Protein AF-A0A955XLC3-F1 (afdb_monomer_lite)

Radius of gyration: 15.6 Å; chains: 1; bounding box: 37×33×42 Å

Secondary structure (DSSP, 8-state):
-PPPPP-PEEEE-SS-EEEEEEETTEEEEEETT-TTS-SEEE-TT-GGG---HHHHHHHHHGGGSSS--EEEEE--TTSHHHHHHHHH-TTSEEEEEES-HHHHHHHHHHH----SSSEEEEES-HHHHGGG----EEEEEE----SSSS-HHHHSHHHHHHHHHTEEEEEEEEE----

pLDDT: mean 89.39, std 12.5, range [27.47, 98.62]

Foldseek 3Di:
DPDDFDFFDWDDWPAFTWGWGADPAAIFIDTPLQVVDTLAGHHLVCLLVGPDVVLVVLVVVCVLFDLWAEEEEEAQRLNSNVVNCCVVRVRHAYEYEHQIVRRVVNSVPGNVDDDDPRYHYHHHHLLVVLLVDPAAGLEYEADAADSPGHDPSCPDPVNVVSNVVRYDVSGDYHYDHDD

Structure (mmCIF, N/CA/C/O backbone):
data_AF-A0A955XLC3-F1
#
_entry.id   AF-A0A955XLC3-F1
#
loop_
_atom_site.group_PDB
_atom_site.id
_atom_site.type_symbol
_atom_site.label_atom_id
_atom_site.label_alt_id
_atom_site.label_comp_id
_atom_site.label_asym_id
_atom_site.label_entity_id
_atom_site.label_seq_id
_atom_site.pdbx_PDB_ins_code
_atom_site.Cartn_x
_atom_site.Cartn_y
_atom_site.Cartn_z
_atom_site.occupancy
_atom_site.B_iso_or_equiv
_atom_site.auth_seq_id
_atom_site.auth_comp_id
_atom_site.auth_asym_id
_atom_site.auth_atom_id
_atom_site.pdbx_PDB_model_num
ATOM 1 N N . MET A 1 1 ? 18.358 -21.701 -16.500 1.00 27.47 1 MET A N 1
ATOM 2 C CA . MET A 1 1 ? 18.795 -20.368 -16.973 1.00 27.47 1 MET A CA 1
ATOM 3 C C . MET A 1 1 ? 17.665 -19.397 -16.694 1.00 27.47 1 MET A C 1
ATOM 5 O O . MET A 1 1 ? 16.552 -19.734 -17.086 1.00 27.47 1 MET A O 1
ATOM 9 N N . PRO A 1 2 ? 17.887 -18.264 -16.008 1.00 30.58 2 PRO A N 1
ATOM 10 C CA . PRO A 1 2 ? 16.822 -17.286 -15.844 1.00 30.58 2 PRO A CA 1
ATOM 11 C C . PRO A 1 2 ? 16.462 -16.756 -17.235 1.00 30.58 2 PRO A C 1
ATOM 13 O O . PRO A 1 2 ? 17.347 -16.445 -18.036 1.00 30.58 2 PRO A O 1
ATOM 16 N N . ALA A 1 3 ? 15.172 -16.783 -17.563 1.00 34.00 3 ALA A N 1
ATOM 17 C CA . ALA A 1 3 ? 14.673 -16.367 -18.864 1.00 34.00 3 ALA A CA 1
ATOM 18 C C . ALA A 1 3 ? 15.135 -14.931 -19.144 1.00 34.00 3 ALA A C 1
ATOM 20 O O . ALA A 1 3 ? 14.885 -14.027 -18.351 1.00 34.00 3 ALA A O 1
ATOM 21 N N . ARG A 1 4 ? 15.851 -14.732 -20.256 1.00 37.47 4 ARG A N 1
ATOM 22 C CA . ARG A 1 4 ? 16.277 -13.401 -20.697 1.00 37.47 4 ARG A CA 1
ATOM 23 C C . ARG A 1 4 ? 15.036 -12.530 -20.901 1.00 37.47 4 ARG A C 1
ATOM 25 O O . ARG A 1 4 ? 14.163 -12.891 -21.689 1.00 37.47 4 ARG A O 1
ATOM 32 N N . PHE A 1 5 ? 14.983 -11.403 -20.197 1.00 44.75 5 PHE A N 1
ATOM 33 C CA . PHE A 1 5 ? 13.945 -10.387 -20.335 1.00 44.75 5 PHE A CA 1
ATOM 34 C C . PHE A 1 5 ? 13.845 -9.930 -21.799 1.00 44.75 5 PHE A C 1
ATOM 36 O O . PHE A 1 5 ? 14.846 -9.541 -22.405 1.00 44.75 5 PHE A O 1
ATOM 43 N N . ARG A 1 6 ? 12.644 -9.969 -22.389 1.00 45.84 6 ARG A N 1
ATOM 44 C CA . ARG A 1 6 ? 12.355 -9.135 -23.566 1.00 45.84 6 ARG A CA 1
ATOM 45 C C . ARG A 1 6 ? 12.323 -7.691 -23.067 1.00 45.84 6 ARG A C 1
ATOM 47 O O . ARG A 1 6 ? 11.701 -7.463 -22.036 1.00 45.84 6 ARG A O 1
ATOM 54 N N . GLN A 1 7 ? 13.019 -6.768 -23.742 1.00 51.44 7 GLN A N 1
ATOM 55 C CA . GLN A 1 7 ? 13.106 -5.351 -23.351 1.00 51.44 7 GLN A CA 1
ATOM 56 C C . GLN A 1 7 ? 11.727 -4.821 -22.930 1.00 51.44 7 GLN A C 1
ATOM 58 O O . GLN A 1 7 ? 10.829 -4.699 -23.762 1.00 51.44 7 GLN A O 1
ATOM 63 N N . GLY A 1 8 ? 11.563 -4.593 -21.627 1.00 61.62 8 GLY A N 1
ATOM 64 C CA . GLY A 1 8 ? 10.347 -4.054 -21.034 1.00 61.62 8 GLY A CA 1
ATOM 65 C C . GLY A 1 8 ? 10.243 -2.542 -21.221 1.00 61.62 8 GLY A C 1
ATOM 66 O O . GLY A 1 8 ? 11.233 -1.882 -21.544 1.00 61.62 8 GLY A O 1
ATOM 67 N N . HIS A 1 9 ? 9.052 -1.979 -21.006 1.00 80.81 9 HIS A N 1
ATOM 68 C CA . HIS A 1 9 ? 8.872 -0.526 -20.983 1.00 80.81 9 HIS A CA 1
ATOM 69 C C . HIS A 1 9 ? 9.594 0.042 -19.755 1.00 80.81 9 HIS A C 1
ATOM 71 O O . HIS A 1 9 ? 9.269 -0.330 -18.627 1.00 80.81 9 HIS A O 1
ATOM 77 N N . ARG A 1 10 ? 10.570 0.932 -19.966 1.00 88.62 10 ARG A N 1
ATOM 78 C CA . ARG A 1 10 ? 11.343 1.582 -18.896 1.00 88.62 10 ARG A CA 1
ATOM 79 C C . ARG A 1 10 ? 10.754 2.955 -18.581 1.00 88.62 10 ARG A C 1
ATOM 81 O O . ARG A 1 10 ? 10.552 3.749 -19.496 1.00 88.62 10 ARG A O 1
ATOM 88 N N . VAL A 1 11 ? 10.509 3.247 -17.308 1.00 87.88 11 VAL A N 1
ATOM 89 C CA . VAL A 1 11 ? 9.989 4.539 -16.827 1.00 87.88 11 VAL A CA 1
ATOM 90 C C . VAL A 1 11 ? 10.934 5.081 -15.762 1.00 87.88 11 VAL A C 1
ATOM 92 O O . VAL A 1 11 ? 11.278 4.366 -14.828 1.00 87.88 11 VAL A O 1
ATOM 95 N N . ASN A 1 12 ? 11.380 6.331 -15.899 1.00 89.12 12 ASN A N 1
ATOM 96 C CA . ASN A 1 12 ? 12.188 6.981 -14.864 1.00 89.12 12 ASN A CA 1
ATOM 97 C C . ASN A 1 12 ? 11.250 7.716 -13.899 1.00 89.12 12 ASN A C 1
ATOM 99 O O . ASN A 1 12 ? 10.627 8.704 -14.289 1.00 89.12 12 ASN A O 1
ATOM 103 N N . GLY A 1 13 ? 11.148 7.220 -12.672 1.00 87.25 13 GLY A N 1
ATOM 104 C CA . GLY A 1 13 ? 10.495 7.892 -11.558 1.00 87.25 13 GLY A CA 1
ATOM 105 C C . GLY A 1 13 ? 11.426 8.846 -10.822 1.00 87.25 13 GLY A C 1
ATOM 106 O O . GLY A 1 13 ? 12.586 9.044 -11.194 1.00 87.25 13 GLY A O 1
ATOM 107 N N . GLN A 1 14 ? 10.895 9.467 -9.773 1.00 87.69 14 GLN A N 1
ATOM 108 C CA . GLN A 1 14 ? 11.666 10.386 -8.931 1.00 87.69 14 GLN A CA 1
ATOM 109 C C . GLN A 1 14 ? 12.604 9.642 -7.976 1.00 87.69 14 GLN A C 1
ATOM 111 O O . GLN A 1 14 ? 13.632 10.182 -7.567 1.00 87.69 14 GLN A O 1
ATOM 116 N N . ARG A 1 15 ? 12.233 8.414 -7.605 1.00 85.19 15 ARG A N 1
ATOM 117 C CA . ARG A 1 15 ? 12.965 7.535 -6.691 1.00 85.19 15 ARG A CA 1
ATOM 118 C C . ARG A 1 15 ? 13.450 6.287 -7.407 1.00 85.19 15 ARG A C 1
ATOM 120 O O . ARG A 1 15 ? 14.580 5.862 -7.183 1.00 85.19 15 ARG A O 1
ATOM 127 N N . TRP A 1 16 ? 12.613 5.729 -8.277 1.00 86.56 16 TRP A N 1
ATOM 128 C CA . TRP A 1 16 ? 12.846 4.427 -8.886 1.00 86.56 16 TRP A CA 1
ATOM 129 C C . TRP A 1 16 ? 12.970 4.523 -10.396 1.00 86.56 16 TRP A C 1
ATOM 131 O O . TRP A 1 16 ? 12.295 5.313 -11.050 1.00 86.56 16 TRP A O 1
ATOM 141 N N . VAL A 1 17 ? 13.775 3.642 -10.977 1.00 90.31 17 VAL A N 1
ATOM 142 C CA . VAL A 1 17 ? 13.655 3.337 -12.400 1.00 90.31 17 VAL A CA 1
ATOM 143 C C . VAL A 1 17 ? 12.851 2.054 -12.529 1.00 90.31 17 VAL A C 1
ATOM 145 O O . VAL A 1 17 ? 13.235 1.013 -12.009 1.00 90.31 17 VAL A O 1
ATOM 148 N N . LEU A 1 18 ? 11.716 2.137 -13.207 1.00 91.12 18 LEU A N 1
ATOM 149 C CA . LEU A 1 18 ? 10.731 1.072 -13.308 1.00 91.12 18 LEU A CA 1
ATOM 150 C C . LEU A 1 18 ? 10.878 0.347 -14.641 1.00 91.12 18 LEU A C 1
ATOM 152 O O . LEU A 1 18 ? 11.105 0.972 -15.679 1.00 91.12 18 LEU A O 1
ATOM 156 N N . GLN A 1 19 ? 10.686 -0.966 -14.626 1.00 91.75 19 GLN A N 1
ATOM 157 C CA . GLN A 1 19 ? 10.620 -1.797 -15.819 1.00 91.75 19 GLN A CA 1
ATOM 158 C C . GLN A 1 19 ? 9.348 -2.644 -15.791 1.00 91.75 19 GLN A C 1
ATOM 160 O O . GLN A 1 19 ? 9.089 -3.372 -14.832 1.00 91.75 19 GLN A O 1
ATOM 165 N N . VAL A 1 20 ? 8.570 -2.567 -16.870 1.00 91.31 20 VAL A N 1
ATOM 166 C CA . VAL A 1 20 ? 7.381 -3.400 -17.088 1.00 91.31 20 VAL A CA 1
ATOM 167 C C . VAL A 1 20 ? 7.718 -4.498 -18.082 1.00 91.31 20 VAL A C 1
ATOM 169 O O . VAL A 1 20 ? 8.043 -4.212 -19.235 1.00 91.31 20 VAL A O 1
ATOM 172 N N . ALA A 1 21 ? 7.616 -5.754 -17.657 1.00 90.12 21 ALA A N 1
ATOM 173 C CA . ALA A 1 21 ? 7.914 -6.921 -18.482 1.00 90.12 21 ALA A CA 1
ATOM 174 C C . ALA A 1 21 ? 6.693 -7.837 -18.635 1.00 90.12 21 ALA A C 1
ATOM 176 O O . ALA A 1 21 ? 5.886 -7.972 -17.721 1.00 90.12 21 ALA A O 1
ATOM 177 N N . GLU A 1 22 ? 6.587 -8.514 -19.775 1.00 89.56 22 GLU A N 1
ATOM 178 C CA . GLU A 1 22 ? 5.583 -9.562 -19.995 1.00 89.56 22 GLU A CA 1
ATOM 179 C C . GLU A 1 22 ? 6.115 -10.921 -19.518 1.00 89.56 22 GLU A C 1
ATOM 181 O O . GLU A 1 22 ? 7.261 -11.287 -19.809 1.00 89.56 22 GLU A O 1
ATOM 186 N N . ARG A 1 23 ? 5.276 -11.690 -18.822 1.00 84.56 23 ARG A N 1
ATOM 187 C CA . ARG A 1 23 ? 5.529 -13.072 -18.391 1.00 84.56 23 ARG A CA 1
ATOM 188 C C . ARG A 1 23 ? 4.326 -13.965 -18.735 1.00 84.56 23 ARG A C 1
ATOM 190 O O . ARG A 1 23 ? 3.235 -13.444 -18.961 1.00 84.56 23 ARG A O 1
ATOM 197 N N . PRO A 1 24 ? 4.485 -15.301 -18.782 1.00 85.50 24 PRO A N 1
ATOM 198 C CA . PRO A 1 24 ? 3.361 -16.213 -19.016 1.00 85.50 24 PRO A CA 1
ATOM 199 C C . PRO A 1 24 ? 2.193 -16.029 -18.036 1.00 85.50 24 PRO A C 1
ATOM 201 O O . PRO A 1 24 ? 1.045 -16.248 -18.407 1.00 85.50 24 PRO A O 1
ATOM 204 N N . GLU A 1 25 ? 2.485 -15.622 -16.800 1.00 84.12 25 GLU A N 1
ATOM 205 C CA . GLU A 1 25 ? 1.514 -15.425 -15.721 1.00 84.12 25 GLU A CA 1
ATOM 206 C C . GLU A 1 25 ? 0.873 -14.025 -15.715 1.00 84.12 25 GLU A C 1
ATOM 208 O O . GLU A 1 25 ? -0.034 -13.778 -14.923 1.00 84.12 25 GLU A O 1
ATOM 213 N N . GLY A 1 26 ? 1.348 -13.101 -16.556 1.00 89.19 26 GLY A N 1
ATOM 214 C CA . GLY A 1 26 ? 0.878 -11.717 -16.613 1.00 89.19 26 GLY A CA 1
ATOM 215 C C . GLY A 1 26 ? 2.016 -10.705 -16.736 1.00 89.19 26 GLY A C 1
ATOM 216 O O . GLY A 1 26 ? 3.144 -11.034 -17.106 1.00 89.19 26 GLY A O 1
ATOM 217 N N . LYS A 1 27 ? 1.730 -9.447 -16.404 1.00 90.94 27 LYS A N 1
ATOM 218 C CA . LYS A 1 27 ? 2.722 -8.367 -16.427 1.00 90.94 27 LYS A CA 1
ATOM 219 C C . LYS A 1 27 ? 3.475 -8.322 -15.106 1.00 90.94 27 LYS A C 1
ATOM 221 O O . LYS A 1 27 ? 2.866 -8.461 -14.048 1.00 90.94 27 LYS A O 1
ATOM 226 N N . ALA A 1 28 ? 4.778 -8.073 -15.169 1.00 91.81 28 ALA A N 1
ATOM 227 C CA . ALA A 1 28 ? 5.666 -7.916 -14.025 1.00 91.81 28 ALA A CA 1
ATOM 228 C C . ALA A 1 28 ? 6.178 -6.476 -13.911 1.00 91.81 28 ALA A C 1
ATOM 230 O O . ALA A 1 28 ? 6.611 -5.904 -14.914 1.00 91.81 28 ALA A O 1
ATOM 231 N N . LEU A 1 29 ? 6.190 -5.933 -12.695 1.00 91.56 29 LEU A N 1
ATOM 232 C CA . LEU A 1 29 ? 6.895 -4.703 -12.339 1.00 91.56 29 LEU A CA 1
ATOM 233 C C . LEU A 1 29 ? 8.214 -5.049 -11.651 1.00 91.56 29 LEU A C 1
ATOM 235 O O . LEU A 1 29 ? 8.263 -5.910 -10.771 1.00 91.56 29 LEU A O 1
ATOM 239 N N . ILE A 1 30 ? 9.282 -4.374 -12.057 1.00 90.25 30 ILE A N 1
ATOM 240 C CA . ILE A 1 30 ? 10.629 -4.538 -11.510 1.00 90.25 30 ILE A CA 1
ATOM 241 C C . ILE A 1 30 ? 11.214 -3.145 -11.300 1.00 90.25 30 ILE A C 1
ATOM 243 O O . ILE A 1 30 ? 11.042 -2.278 -12.159 1.00 90.25 30 ILE A O 1
ATOM 247 N N . PHE A 1 31 ? 11.900 -2.927 -10.179 1.00 89.06 31 PHE A N 1
ATOM 248 C CA . PHE A 1 31 ? 12.689 -1.712 -9.974 1.00 89.06 31 PHE A CA 1
ATOM 249 C C . PHE A 1 31 ? 14.141 -2.024 -10.357 1.00 89.06 31 PHE A C 1
ATOM 251 O O . PHE A 1 31 ? 14.677 -3.059 -9.959 1.00 89.06 31 PHE A O 1
ATOM 258 N N . GLU A 1 32 ? 14.766 -1.177 -11.171 1.00 85.38 32 GLU A N 1
ATOM 259 C CA . GLU A 1 32 ? 16.153 -1.348 -11.627 1.00 85.38 32 GLU A CA 1
ATOM 260 C C . GLU A 1 32 ? 17.098 -1.437 -10.419 1.00 85.38 32 GLU A C 1
ATOM 262 O O . GLU A 1 32 ? 16.995 -0.638 -9.489 1.00 85.38 32 GLU A O 1
ATOM 267 N N . GLY A 1 33 ? 17.989 -2.430 -10.416 1.00 79.56 33 GLY A N 1
ATOM 268 C CA . GLY A 1 33 ? 18.832 -2.781 -9.268 1.00 79.56 33 GLY A CA 1
ATOM 269 C C . GLY A 1 33 ? 18.212 -3.801 -8.306 1.00 79.56 33 GLY A C 1
ATOM 270 O O . GLY A 1 33 ? 18.911 -4.301 -7.430 1.00 79.56 33 GLY A O 1
ATOM 271 N N . THR A 1 34 ? 16.934 -4.156 -8.484 1.00 78.50 34 THR A N 1
ATOM 272 C CA . THR A 1 34 ? 16.226 -5.178 -7.690 1.00 78.50 34 THR A CA 1
ATOM 273 C C . THR A 1 34 ? 15.760 -6.353 -8.547 1.00 78.50 34 THR A C 1
ATOM 275 O O . THR A 1 34 ? 14.743 -6.964 -8.262 1.00 78.50 34 THR A O 1
ATOM 278 N N . GLU A 1 35 ? 16.466 -6.715 -9.620 1.00 74.12 35 GLU A N 1
ATOM 279 C CA . GLU A 1 35 ? 15.978 -7.676 -10.627 1.00 74.12 35 GLU A CA 1
ATOM 280 C C . GLU A 1 35 ? 15.680 -9.083 -10.074 1.00 74.12 35 GLU A C 1
ATOM 282 O O . GLU A 1 35 ? 14.965 -9.865 -10.710 1.00 74.12 35 GLU A O 1
ATOM 287 N N . ALA A 1 36 ? 16.216 -9.414 -8.895 1.00 70.38 36 ALA A N 1
ATOM 288 C CA . ALA A 1 36 ? 15.883 -10.628 -8.152 1.00 70.38 36 ALA A CA 1
ATOM 289 C C . ALA A 1 36 ? 14.477 -10.590 -7.514 1.00 70.38 36 ALA A C 1
ATOM 291 O O . ALA A 1 36 ? 13.910 -11.644 -7.225 1.00 70.38 36 ALA A O 1
ATOM 292 N N . LEU A 1 37 ? 13.911 -9.399 -7.322 1.00 73.75 37 LEU A N 1
ATOM 293 C CA . LEU A 1 37 ? 12.623 -9.128 -6.697 1.00 73.75 37 LEU A CA 1
ATOM 294 C C . LEU A 1 37 ? 11.623 -8.636 -7.751 1.00 73.75 37 LEU A C 1
ATOM 296 O O . LEU A 1 37 ? 11.828 -7.648 -8.455 1.00 73.75 37 LEU A O 1
ATOM 300 N N . VAL A 1 38 ? 10.497 -9.337 -7.863 1.00 81.44 38 VAL A N 1
ATOM 301 C CA . VAL A 1 38 ? 9.371 -8.880 -8.681 1.00 81.44 38 VAL A CA 1
ATOM 302 C C . VAL A 1 38 ? 8.445 -8.071 -7.778 1.00 81.44 38 VAL A C 1
ATOM 304 O O . VAL A 1 38 ? 7.760 -8.647 -6.939 1.00 81.44 38 VAL A O 1
ATOM 307 N N . GLN A 1 39 ? 8.398 -6.753 -7.990 1.00 80.94 39 GLN A N 1
ATOM 308 C CA . GLN A 1 39 ? 7.626 -5.769 -7.204 1.00 80.94 39 GLN A CA 1
ATOM 309 C C . GLN A 1 39 ? 6.110 -5.813 -7.495 1.00 80.94 39 GLN A C 1
ATOM 311 O O . GLN A 1 39 ? 5.318 -4.980 -7.056 1.00 80.94 39 GLN A O 1
ATOM 316 N N . GLY A 1 40 ? 5.698 -6.783 -8.306 1.00 84.88 40 GLY A N 1
ATOM 317 C CA . GLY A 1 40 ? 4.317 -7.089 -8.621 1.00 84.88 40 GLY A CA 1
ATOM 318 C C . GLY A 1 40 ? 4.237 -7.945 -9.874 1.00 84.88 40 GLY A C 1
ATOM 319 O O . GLY A 1 40 ? 4.963 -7.724 -10.840 1.00 84.88 40 GLY A O 1
ATOM 320 N N . LEU A 1 41 ? 3.364 -8.945 -9.857 1.00 88.25 41 LEU A N 1
ATOM 321 C CA . LEU A 1 41 ? 3.053 -9.781 -11.009 1.00 88.25 41 LEU A CA 1
ATOM 322 C C . LEU A 1 41 ? 1.555 -10.031 -10.987 1.00 88.25 41 LEU A C 1
ATOM 324 O O . LEU A 1 41 ? 1.032 -10.473 -9.967 1.00 88.25 41 LEU A O 1
ATOM 328 N N . ILE A 1 42 ? 0.871 -9.706 -12.077 1.00 90.81 42 ILE A N 1
ATOM 329 C CA . ILE A 1 42 ? -0.585 -9.812 -12.160 1.00 90.81 42 ILE A CA 1
ATOM 330 C C . ILE A 1 42 ? -1.022 -9.915 -13.623 1.00 90.81 42 ILE A C 1
ATOM 332 O O . ILE A 1 42 ? -0.455 -9.264 -14.503 1.00 90.81 42 ILE A O 1
ATOM 336 N N . ASP A 1 43 ? -2.063 -10.702 -13.876 1.00 89.69 43 ASP A N 1
ATOM 337 C CA . ASP A 1 43 ? -2.913 -10.523 -15.049 1.00 89.69 43 ASP A CA 1
ATOM 338 C C . ASP A 1 43 ? -3.960 -9.438 -14.719 1.00 89.69 43 ASP A C 1
ATOM 340 O O . ASP A 1 43 ? -4.832 -9.667 -13.870 1.00 89.69 43 ASP A O 1
ATOM 344 N N . PRO A 1 44 ? -3.919 -8.250 -15.353 1.00 85.38 44 PRO A N 1
ATOM 345 C CA . PRO A 1 44 ? -4.868 -7.173 -15.069 1.00 85.38 44 PRO A CA 1
ATOM 346 C C . PRO A 1 44 ? -6.338 -7.555 -15.307 1.00 85.38 44 PRO A C 1
ATOM 348 O O . PRO A 1 44 ? -7.230 -6.912 -14.748 1.00 85.38 44 PRO A O 1
ATOM 351 N N . ALA A 1 45 ? -6.622 -8.596 -16.091 1.00 87.62 45 ALA A N 1
ATOM 352 C CA . ALA A 1 45 ? -7.978 -9.108 -16.272 1.00 87.62 45 ALA A CA 1
ATOM 353 C C . ALA A 1 45 ? -8.428 -10.035 -15.127 1.00 87.62 45 ALA A C 1
ATOM 355 O O . ALA A 1 45 ? -9.623 -10.277 -14.966 1.00 87.62 45 ALA A O 1
ATOM 356 N N . ARG A 1 46 ? -7.491 -10.557 -14.327 1.00 87.12 46 ARG A N 1
ATOM 357 C CA . ARG A 1 46 ? -7.731 -11.597 -13.318 1.00 87.12 46 ARG A CA 1
ATOM 358 C C . ARG A 1 46 ? -7.036 -11.257 -11.989 1.00 87.12 46 ARG A C 1
ATOM 360 O O . ARG A 1 46 ? -6.109 -11.954 -11.581 1.00 87.12 46 ARG A O 1
ATOM 367 N N . PRO A 1 47 ? -7.473 -10.199 -11.273 1.00 83.69 47 PRO A N 1
ATOM 368 C CA . PRO A 1 47 ? -6.805 -9.748 -10.048 1.00 83.69 47 PRO A CA 1
ATOM 369 C C . PRO A 1 47 ? -6.718 -10.816 -8.957 1.00 83.69 47 PRO A C 1
ATOM 371 O O . PRO A 1 47 ? -5.720 -10.877 -8.249 1.00 83.69 47 PRO A O 1
ATOM 374 N N . LEU A 1 48 ? -7.731 -11.678 -8.843 1.00 85.50 48 LEU A N 1
ATOM 375 C CA . LEU A 1 48 ? -7.777 -12.731 -7.825 1.00 85.50 48 LEU A CA 1
ATOM 376 C C . LEU A 1 48 ? -6.812 -13.896 -8.100 1.00 85.50 48 LEU A C 1
ATOM 378 O O . LEU A 1 48 ? -6.531 -14.676 -7.195 1.00 85.50 48 LEU A O 1
ATOM 382 N N . ASP A 1 49 ? -6.243 -13.983 -9.305 1.00 86.06 49 ASP A N 1
ATOM 383 C CA . ASP A 1 49 ? -5.240 -14.991 -9.657 1.00 86.06 49 ASP A CA 1
ATOM 384 C C . ASP A 1 49 ? -3.805 -14.529 -9.341 1.00 86.06 49 ASP A C 1
ATOM 386 O O . ASP A 1 49 ? -2.846 -15.093 -9.866 1.00 86.06 49 ASP A O 1
ATOM 390 N N . ALA A 1 50 ? -3.642 -13.535 -8.454 1.00 82.44 50 ALA A N 1
ATOM 391 C CA . ALA A 1 50 ? -2.363 -12.941 -8.058 1.00 82.44 50 ALA A CA 1
ATOM 392 C C . ALA A 1 50 ? -1.288 -14.017 -7.778 1.00 82.44 50 ALA A C 1
ATOM 394 O O . ALA A 1 50 ? -1.413 -14.755 -6.803 1.00 82.44 50 ALA A O 1
ATOM 395 N N . PRO A 1 51 ? -0.249 -14.175 -8.613 1.00 79.88 51 PRO A N 1
ATOM 396 C CA . PRO A 1 51 ? 0.692 -15.296 -8.522 1.00 79.88 51 PRO A CA 1
ATOM 397 C C . PRO A 1 51 ? 1.678 -15.214 -7.351 1.00 79.88 51 PRO A C 1
ATOM 399 O O . PRO A 1 51 ? 2.231 -16.240 -6.956 1.00 79.88 51 PRO A O 1
ATOM 402 N N . LEU A 1 52 ? 1.906 -14.029 -6.776 1.00 81.62 52 LEU A N 1
ATOM 403 C CA . LEU A 1 52 ? 2.826 -13.870 -5.647 1.00 81.62 52 LEU A CA 1
ATOM 404 C C . LEU A 1 52 ? 2.156 -14.332 -4.344 1.00 81.62 52 LEU A C 1
ATOM 406 O O . LEU A 1 52 ? 1.148 -13.774 -3.912 1.00 81.62 52 LEU A O 1
ATOM 410 N N . GLY A 1 53 ? 2.724 -15.362 -3.709 1.00 83.62 53 GLY A N 1
ATOM 411 C CA . GLY A 1 53 ? 2.128 -16.019 -2.539 1.00 83.62 53 GLY A CA 1
ATOM 412 C C . GLY A 1 53 ? 1.957 -15.108 -1.320 1.00 83.62 53 GLY A C 1
ATOM 413 O O . GLY A 1 53 ? 0.944 -15.214 -0.633 1.00 83.62 53 GLY A O 1
ATOM 414 N N . TYR A 1 54 ? 2.891 -14.179 -1.085 1.00 85.56 54 TYR A N 1
ATOM 415 C CA . TYR A 1 54 ? 2.801 -13.248 0.047 1.00 85.56 54 TYR A CA 1
ATOM 416 C C . TYR A 1 54 ? 1.576 -12.327 -0.063 1.00 85.56 54 TYR A C 1
ATOM 418 O O . TYR A 1 54 ? 0.910 -12.085 0.935 1.00 85.56 54 TYR A O 1
ATOM 426 N N . LEU A 1 55 ? 1.203 -11.903 -1.278 1.00 88.06 55 LEU A N 1
ATOM 427 C CA . LEU A 1 55 ? 0.005 -11.090 -1.511 1.00 88.06 55 LEU A CA 1
ATOM 428 C C . LEU A 1 55 ? -1.277 -11.855 -1.184 1.00 88.06 55 LEU A C 1
ATOM 430 O O . LEU A 1 55 ? -2.222 -11.279 -0.650 1.00 88.06 55 LEU A O 1
ATOM 434 N N . ARG A 1 56 ? -1.307 -13.165 -1.461 1.00 87.94 56 ARG A N 1
ATOM 435 C CA . ARG A 1 56 ? -2.425 -14.031 -1.057 1.00 87.94 56 ARG A CA 1
ATOM 436 C C . ARG A 1 56 ? -2.484 -14.189 0.458 1.00 87.94 56 ARG A C 1
ATOM 438 O O . ARG A 1 56 ? -3.574 -14.170 1.014 1.00 87.94 56 ARG A O 1
ATOM 445 N N . ALA A 1 57 ? -1.333 -14.332 1.115 1.00 90.62 57 ALA A N 1
ATOM 446 C CA . ALA A 1 57 ? -1.257 -14.398 2.572 1.00 90.62 57 ALA A CA 1
ATOM 447 C C . ALA A 1 57 ? -1.707 -13.078 3.222 1.00 90.62 57 ALA A C 1
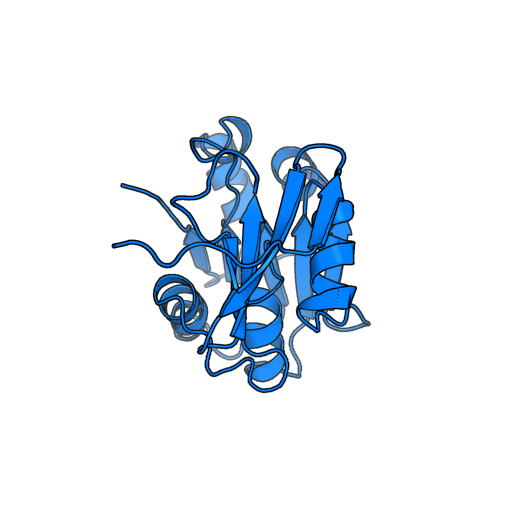ATOM 449 O O . ALA A 1 57 ? -2.504 -13.105 4.156 1.00 90.62 57 ALA A O 1
ATOM 450 N N . ALA A 1 58 ? -1.280 -11.935 2.676 1.00 93.06 58 ALA A N 1
ATOM 451 C CA . ALA A 1 58 ? -1.731 -10.616 3.101 1.00 93.06 58 ALA A CA 1
ATOM 452 C C . ALA A 1 58 ? -3.250 -10.475 2.923 1.00 93.06 58 ALA A C 1
ATOM 454 O O . ALA A 1 58 ? -3.956 -10.178 3.881 1.00 93.06 58 ALA A O 1
ATOM 455 N N . ALA A 1 59 ? -3.787 -10.793 1.742 1.00 92.94 59 ALA A N 1
ATOM 456 C CA . ALA A 1 59 ? -5.230 -10.778 1.523 1.00 92.94 59 ALA A CA 1
ATOM 457 C C . ALA A 1 59 ? -5.974 -11.718 2.490 1.00 92.94 59 ALA A C 1
ATOM 459 O O . ALA A 1 59 ? -7.007 -11.333 3.020 1.00 92.94 59 ALA A O 1
ATOM 460 N N . ALA A 1 60 ? -5.446 -12.907 2.794 1.00 93.44 60 ALA A N 1
ATOM 461 C CA . ALA A 1 60 ? -6.058 -13.831 3.752 1.00 93.44 60 ALA A CA 1
ATOM 462 C C . ALA A 1 60 ? -6.089 -13.289 5.194 1.00 93.44 60 ALA A C 1
ATOM 464 O O . ALA A 1 60 ? -6.986 -13.647 5.955 1.00 93.44 60 ALA A O 1
ATOM 465 N N . ALA A 1 61 ? -5.162 -12.403 5.573 1.00 94.19 61 ALA A N 1
ATOM 466 C CA . ALA A 1 61 ? -5.155 -11.784 6.898 1.00 94.19 61 ALA A CA 1
ATOM 467 C C . ALA A 1 61 ? -6.395 -10.908 7.153 1.00 94.19 61 ALA A C 1
ATOM 469 O O . ALA A 1 61 ? -6.796 -10.740 8.302 1.00 94.19 61 ALA A O 1
ATOM 470 N N . THR A 1 62 ? -7.068 -10.432 6.098 1.00 96.38 62 THR A N 1
ATOM 471 C CA . THR A 1 62 ? -8.356 -9.726 6.227 1.00 96.38 62 THR A CA 1
ATOM 472 C C . THR A 1 62 ? -9.453 -10.588 6.855 1.00 96.38 62 THR A C 1
ATOM 474 O O . THR A 1 62 ? -10.368 -10.046 7.463 1.00 96.38 62 THR A O 1
ATOM 477 N N . CYS A 1 63 ? -9.349 -11.923 6.800 1.00 95.56 63 CYS A N 1
ATOM 478 C CA . CYS A 1 63 ? -10.292 -12.829 7.461 1.00 95.56 63 CYS A CA 1
ATOM 479 C C . CYS A 1 63 ? -10.237 -12.761 8.997 1.00 95.56 63 CYS A C 1
ATOM 481 O O . CYS A 1 63 ? -11.118 -13.316 9.650 1.00 95.56 63 CYS A O 1
ATOM 483 N N . ALA A 1 64 ? -9.222 -12.1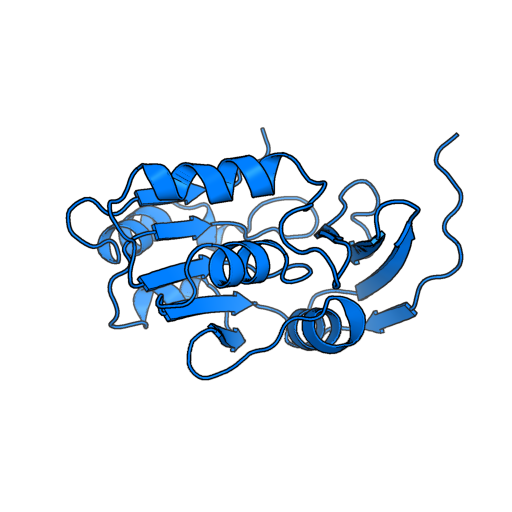12 9.579 1.00 95.88 64 ALA A N 1
ATOM 484 C CA . ALA A 1 64 ? -9.163 -11.852 11.014 1.00 95.88 64 ALA A CA 1
ATOM 485 C C . ALA A 1 64 ? -10.161 -10.771 11.467 1.00 95.88 64 ALA A C 1
ATOM 487 O O . ALA A 1 64 ? -10.443 -10.677 12.660 1.00 95.88 64 ALA A O 1
ATOM 488 N N . VAL A 1 65 ? -10.701 -9.982 10.531 1.00 96.81 65 VAL A N 1
ATOM 489 C CA . VAL A 1 65 ? -11.652 -8.902 10.802 1.00 96.81 65 VAL A CA 1
ATOM 490 C C . VAL A 1 65 ? -12.975 -9.200 10.104 1.00 96.81 65 VAL A C 1
ATOM 492 O O . VAL A 1 65 ? -13.020 -9.519 8.915 1.00 96.81 65 VAL A O 1
ATOM 495 N N . GLU A 1 66 ? -14.079 -9.112 10.841 1.00 93.69 66 GLU A N 1
ATOM 496 C CA . GLU A 1 66 ? -15.409 -9.283 10.263 1.00 93.69 66 GLU A CA 1
ATOM 497 C C . GLU A 1 66 ? -15.769 -8.055 9.418 1.00 93.69 66 GLU A C 1
ATOM 499 O O . GLU A 1 66 ? -15.827 -6.943 9.931 1.00 93.69 66 GLU A O 1
ATOM 504 N N . ALA A 1 67 ? -16.016 -8.268 8.121 1.00 94.12 67 ALA A N 1
ATOM 505 C CA . ALA A 1 67 ? -16.461 -7.239 7.176 1.00 94.12 67 ALA A CA 1
ATOM 506 C C . ALA A 1 67 ? -15.646 -5.919 7.236 1.00 94.12 67 ALA A C 1
ATOM 508 O O . ALA A 1 67 ? -16.229 -4.865 7.502 1.00 94.12 67 ALA A O 1
ATOM 509 N N . PRO A 1 68 ? -14.322 -5.948 6.961 1.00 97.31 68 PRO A N 1
ATOM 510 C CA . PRO A 1 68 ? -13.485 -4.750 7.001 1.00 97.31 68 PRO A CA 1
ATOM 511 C C . PRO A 1 68 ? -14.029 -3.681 6.046 1.00 97.31 68 PRO A C 1
ATOM 513 O O . PRO A 1 68 ? -14.226 -3.927 4.853 1.00 97.31 68 PRO A O 1
ATOM 516 N N . ALA A 1 69 ? -14.285 -2.493 6.586 1.00 97.62 69 ALA A N 1
ATOM 517 C CA . ALA A 1 69 ? -14.917 -1.380 5.895 1.00 97.62 69 ALA A CA 1
ATOM 518 C C . ALA A 1 69 ? -13.903 -0.328 5.441 1.00 97.62 69 ALA A C 1
ATOM 520 O O . ALA A 1 69 ? -14.137 0.320 4.421 1.00 97.62 69 ALA A O 1
ATOM 521 N N . ARG A 1 70 ? -12.779 -0.164 6.153 1.00 98.44 70 ARG A N 1
ATOM 522 C CA . ARG A 1 70 ? -11.675 0.706 5.728 1.00 98.44 70 ARG A CA 1
ATOM 523 C C . ARG A 1 70 ? -10.326 0.012 5.850 1.00 98.44 70 ARG A C 1
ATOM 525 O O . ARG A 1 70 ? -9.965 -0.460 6.923 1.00 98.44 70 ARG A O 1
ATOM 532 N N . MET A 1 71 ? -9.548 0.002 4.773 1.00 98.62 71 MET A N 1
ATOM 533 C CA . MET A 1 71 ? -8.215 -0.605 4.758 1.00 98.62 71 MET A CA 1
ATOM 534 C C . MET A 1 71 ? -7.165 0.349 4.186 1.00 98.62 71 MET A C 1
ATOM 536 O O . MET A 1 71 ? -7.454 1.147 3.292 1.00 98.62 71 MET A O 1
ATOM 540 N N . LEU A 1 72 ? -5.944 0.244 4.702 1.00 98.62 72 LEU A N 1
ATOM 541 C CA . LEU A 1 72 ? -4.786 1.035 4.295 1.00 98.62 72 LEU A CA 1
ATOM 542 C C . LEU A 1 72 ? -3.690 0.117 3.767 1.00 98.62 72 LEU A C 1
ATOM 544 O O . LEU A 1 72 ? -3.350 -0.864 4.416 1.00 98.62 72 LEU A O 1
ATOM 548 N N . VAL A 1 73 ? -3.103 0.458 2.625 1.00 98.38 73 VAL A N 1
ATOM 549 C CA . VAL A 1 73 ? -1.904 -0.176 2.079 1.00 98.38 73 VAL A CA 1
ATOM 550 C C . VAL A 1 73 ? -0.787 0.859 2.012 1.00 98.38 73 VAL A C 1
ATOM 552 O O . VAL A 1 73 ? -0.888 1.853 1.299 1.00 98.38 73 VAL A O 1
ATOM 555 N N . LEU A 1 74 ? 0.278 0.644 2.770 1.00 97.88 74 LEU A N 1
ATOM 556 C CA . LEU A 1 74 ? 1.492 1.446 2.711 1.00 97.88 74 LEU A CA 1
ATOM 557 C C . LEU A 1 74 ? 2.458 0.772 1.738 1.00 97.88 74 LEU A C 1
ATOM 559 O O . LEU A 1 74 ? 2.877 -0.358 1.972 1.00 97.88 74 LEU A O 1
ATOM 563 N N . GLY A 1 75 ? 2.786 1.468 0.651 1.00 95.69 75 GLY A N 1
ATOM 564 C CA . GLY A 1 75 ? 3.369 0.901 -0.563 1.00 95.69 75 GLY A CA 1
ATOM 565 C C . GLY A 1 75 ? 2.298 0.545 -1.602 1.00 95.69 75 GLY A C 1
ATOM 566 O O . GLY A 1 75 ? 1.146 0.266 -1.268 1.00 95.69 75 GLY A O 1
ATOM 567 N N . LEU A 1 76 ? 2.662 0.569 -2.887 1.00 94.94 76 LEU A N 1
ATOM 568 C CA . LEU A 1 76 ? 1.741 0.213 -3.975 1.00 94.94 76 LEU A CA 1
ATOM 569 C C . LEU A 1 76 ? 2.286 -0.870 -4.907 1.00 94.94 76 LEU A C 1
ATOM 571 O O . LEU A 1 76 ? 1.530 -1.757 -5.320 1.00 94.94 76 LEU A O 1
ATOM 575 N N . GLY A 1 77 ? 3.565 -0.784 -5.283 1.00 92.56 77 GLY A N 1
ATOM 576 C CA . GLY A 1 77 ? 4.149 -1.642 -6.316 1.00 92.56 77 GLY A CA 1
ATOM 577 C C . GLY A 1 77 ? 3.306 -1.624 -7.598 1.00 92.56 77 GLY A C 1
ATOM 578 O O . GLY A 1 77 ? 2.869 -0.574 -8.062 1.00 92.56 77 GLY A O 1
ATOM 579 N N . ALA A 1 78 ? 3.008 -2.796 -8.164 1.00 93.50 78 ALA A N 1
ATOM 580 C CA . ALA A 1 78 ? 2.129 -2.888 -9.340 1.00 93.50 78 ALA A CA 1
ATOM 581 C C . ALA A 1 78 ? 0.624 -2.694 -9.034 1.00 93.50 78 ALA A C 1
ATOM 583 O O . ALA A 1 78 ? -0.215 -2.926 -9.903 1.00 93.50 78 ALA A O 1
ATOM 584 N N . GLY A 1 79 ? 0.247 -2.329 -7.805 1.00 94.44 79 GLY A N 1
ATOM 585 C CA . GLY A 1 79 ? -1.150 -2.148 -7.400 1.00 94.44 79 GLY A CA 1
ATOM 586 C C . GLY A 1 79 ? -1.929 -3.454 -7.231 1.00 94.44 79 GLY A C 1
ATOM 587 O O . GLY A 1 79 ? -3.160 -3.447 -7.247 1.00 94.44 79 GLY A O 1
ATOM 588 N N . VAL A 1 80 ? -1.232 -4.585 -7.073 1.00 94.88 80 VAL A N 1
ATOM 589 C CA . VAL A 1 80 ? -1.859 -5.913 -6.998 1.00 94.88 80 VAL A CA 1
ATOM 590 C C . VAL A 1 80 ? -2.695 -6.064 -5.732 1.00 94.88 80 VAL A C 1
ATOM 592 O O . VAL A 1 80 ? -3.855 -6.456 -5.835 1.00 94.88 80 VAL A O 1
ATOM 595 N N . LEU A 1 81 ? -2.145 -5.726 -4.557 1.00 95.88 81 LEU A N 1
ATOM 596 C CA . LEU A 1 81 ? -2.868 -5.876 -3.292 1.00 95.88 81 LEU A CA 1
ATOM 597 C C . LEU A 1 81 ? -4.140 -5.015 -3.252 1.00 95.88 81 LEU A C 1
ATOM 599 O O . LEU A 1 81 ? -5.206 -5.598 -3.055 1.00 95.88 81 LEU A O 1
ATOM 603 N N . PRO A 1 82 ? -4.107 -3.693 -3.533 1.00 95.88 82 PRO A N 1
ATOM 604 C CA . PRO A 1 82 ? -5.334 -2.897 -3.574 1.00 95.88 82 PRO A CA 1
ATOM 605 C C . PRO A 1 82 ? -6.382 -3.436 -4.552 1.00 95.88 82 PRO A C 1
ATOM 607 O O . PRO A 1 82 ? -7.568 -3.415 -4.243 1.00 95.88 82 PRO A O 1
ATOM 610 N N . ARG A 1 83 ? -5.967 -3.981 -5.703 1.00 94.38 83 ARG A N 1
ATOM 611 C CA . ARG A 1 83 ? -6.899 -4.585 -6.667 1.00 94.38 83 ARG A CA 1
ATOM 612 C C . ARG A 1 83 ? -7.513 -5.896 -6.192 1.00 94.38 83 ARG A C 1
ATOM 614 O O . ARG A 1 83 ? -8.680 -6.155 -6.472 1.00 94.38 83 ARG A O 1
ATOM 621 N N . VAL A 1 84 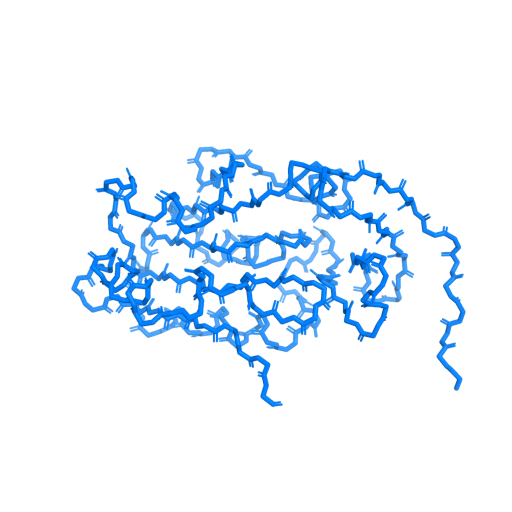? -6.740 -6.733 -5.504 1.00 94.56 84 VAL A N 1
ATOM 622 C CA . VAL A 1 84 ? -7.270 -7.939 -4.857 1.00 94.56 84 VAL A CA 1
ATOM 623 C C . VAL A 1 84 ? -8.286 -7.536 -3.791 1.00 94.56 84 VAL A C 1
ATOM 625 O O . VAL A 1 84 ? -9.392 -8.067 -3.780 1.00 94.56 84 VAL A O 1
ATOM 628 N N . LEU A 1 85 ? -7.947 -6.562 -2.944 1.00 95.81 85 LEU A N 1
ATOM 629 C CA . LEU A 1 85 ? -8.829 -6.075 -1.885 1.00 95.81 85 LEU A CA 1
ATOM 630 C C . LEU A 1 85 ? -10.109 -5.445 -2.445 1.00 95.81 85 LEU A C 1
ATOM 632 O O . LEU A 1 85 ? -11.183 -5.741 -1.937 1.00 95.81 85 LEU A O 1
ATOM 636 N N . GLU A 1 86 ? -10.032 -4.653 -3.517 1.00 94.44 86 GLU A N 1
ATOM 637 C CA . GLU A 1 86 ? -11.219 -4.069 -4.157 1.00 94.44 86 GLU A CA 1
ATOM 638 C C . GLU A 1 86 ? -12.152 -5.153 -4.718 1.00 94.44 86 GLU A C 1
ATOM 640 O O . GLU A 1 86 ? -13.374 -5.050 -4.595 1.00 94.44 86 GLU A O 1
ATOM 645 N N . ALA A 1 87 ? -11.588 -6.216 -5.301 1.00 93.00 87 ALA A N 1
ATOM 646 C CA . ALA A 1 87 ? -12.363 -7.336 -5.825 1.00 93.00 87 ALA A CA 1
ATOM 647 C C . ALA A 1 87 ? -13.017 -8.180 -4.714 1.00 93.00 87 ALA A C 1
ATOM 649 O O . ALA A 1 87 ? -14.130 -8.671 -4.902 1.00 93.00 87 ALA A O 1
ATOM 650 N N . LEU A 1 88 ? -12.343 -8.353 -3.572 1.00 94.19 88 LEU A N 1
ATOM 651 C CA . LEU A 1 88 ? -12.864 -9.096 -2.418 1.00 94.19 88 LEU A CA 1
ATOM 652 C C . LEU A 1 88 ? -13.883 -8.284 -1.604 1.00 94.19 88 LEU A C 1
ATOM 654 O O . LEU A 1 88 ? -14.863 -8.842 -1.113 1.00 94.19 88 LEU A O 1
ATOM 658 N N . TYR A 1 89 ? -13.673 -6.972 -1.492 1.00 96.06 89 TYR A N 1
ATOM 659 C CA . TYR A 1 89 ? -14.439 -6.061 -0.643 1.00 96.06 89 TYR A CA 1
ATOM 660 C C . TYR A 1 89 ? -14.961 -4.861 -1.448 1.00 96.06 89 TYR A C 1
ATOM 662 O O . TYR A 1 89 ? -14.540 -3.725 -1.228 1.00 96.06 89 TYR A O 1
ATOM 670 N N . PRO A 1 90 ? -15.936 -5.061 -2.355 1.00 94.38 90 PRO A N 1
ATOM 671 C CA . PRO A 1 90 ? -16.409 -4.013 -3.267 1.00 94.38 90 PRO A CA 1
ATOM 672 C C . PRO A 1 90 ? -17.119 -2.836 -2.574 1.00 94.38 90 PRO A C 1
ATOM 674 O O . PRO A 1 90 ? -17.425 -1.836 -3.225 1.00 94.38 90 PRO A O 1
ATOM 677 N N . ALA A 1 91 ? -17.416 -2.955 -1.277 1.00 95.88 91 ALA A N 1
ATOM 678 C CA . ALA A 1 91 ? -18.012 -1.905 -0.454 1.00 95.88 91 ALA A CA 1
ATOM 679 C C . ALA A 1 91 ? -17.000 -1.183 0.456 1.00 95.88 91 ALA A C 1
ATOM 681 O O . ALA A 1 91 ? -17.365 -0.171 1.050 1.00 95.88 91 ALA A O 1
ATOM 682 N N . ALA A 1 92 ? -15.766 -1.683 0.577 1.00 97.44 92 ALA A N 1
ATOM 683 C CA . ALA A 1 92 ? -14.765 -1.098 1.461 1.00 97.44 92 ALA A CA 1
ATOM 684 C C . ALA A 1 92 ? -14.130 0.166 0.862 1.00 97.44 92 ALA A C 1
ATOM 686 O O . ALA A 1 92 ? -13.994 0.310 -0.356 1.00 97.44 92 ALA A O 1
ATOM 687 N N . GLU A 1 93 ? -13.722 1.073 1.745 1.00 98.25 93 GLU A N 1
ATOM 688 C CA . GLU A 1 93 ? -12.864 2.215 1.450 1.00 98.25 93 GLU A CA 1
ATOM 689 C C . GLU A 1 93 ? -11.395 1.773 1.566 1.00 98.25 93 GLU A C 1
ATOM 691 O O . GLU A 1 93 ? -10.946 1.278 2.598 1.00 98.25 93 GLU A O 1
ATOM 696 N N . LEU A 1 94 ? -10.638 1.933 0.488 1.00 98.31 94 LEU A N 1
ATOM 697 C CA . LEU A 1 94 ? -9.240 1.552 0.358 1.00 98.31 94 LEU A CA 1
ATOM 698 C C . LEU A 1 94 ? -8.383 2.798 0.172 1.00 98.31 94 LEU A C 1
ATOM 700 O O . LEU A 1 94 ? -8.631 3.624 -0.710 1.00 98.31 94 LEU A O 1
ATOM 704 N N . HIS A 1 95 ? -7.328 2.885 0.966 1.00 98.50 95 HIS A N 1
ATOM 705 C CA . HIS A 1 95 ? -6.291 3.895 0.843 1.00 98.50 95 HIS A CA 1
ATOM 706 C C . HIS A 1 95 ? -4.978 3.203 0.501 1.00 98.50 95 HIS A C 1
ATOM 708 O O . HIS A 1 95 ? -4.623 2.220 1.142 1.00 98.50 95 HIS A O 1
ATOM 714 N N . ALA A 1 96 ? -4.256 3.701 -0.495 1.00 98.38 96 ALA A N 1
ATOM 715 C CA . ALA A 1 96 ? -2.883 3.296 -0.766 1.00 98.38 96 ALA A CA 1
ATOM 716 C C . ALA A 1 96 ? -1.962 4.512 -0.662 1.00 98.38 96 ALA A C 1
ATOM 718 O O . ALA A 1 96 ? -2.325 5.582 -1.148 1.00 98.38 96 ALA A O 1
ATOM 719 N N . VAL A 1 97 ? -0.789 4.360 -0.057 1.00 98.31 97 VAL A N 1
ATOM 720 C CA . VAL A 1 97 ? 0.222 5.420 0.050 1.00 98.31 97 VAL A CA 1
ATOM 721 C C . VAL A 1 97 ? 1.460 4.979 -0.709 1.00 98.31 97 VAL A C 1
ATOM 723 O O . VAL A 1 97 ? 2.057 3.961 -0.375 1.00 98.31 97 VAL A O 1
ATOM 726 N N . GLU A 1 98 ? 1.835 5.730 -1.735 1.00 96.81 98 GLU A N 1
ATOM 727 C CA . GLU A 1 98 ? 2.988 5.435 -2.582 1.00 96.81 98 GLU A CA 1
ATOM 728 C C . GLU A 1 98 ? 3.940 6.627 -2.606 1.00 96.81 98 GLU A C 1
ATOM 730 O O . GLU A 1 98 ? 3.517 7.770 -2.766 1.00 96.81 98 GLU A O 1
ATOM 735 N N . LEU A 1 99 ? 5.235 6.359 -2.470 1.00 95.81 99 LEU A N 1
ATOM 736 C CA . LEU A 1 99 ? 6.253 7.399 -2.408 1.00 95.81 99 LEU A CA 1
ATOM 737 C C . LEU A 1 99 ? 6.546 7.998 -3.787 1.00 95.81 99 LEU A C 1
ATOM 739 O O . LEU A 1 99 ? 6.765 9.206 -3.896 1.00 95.81 99 LEU A O 1
ATOM 743 N N . ASP A 1 100 ? 6.597 7.170 -4.834 1.00 94.81 100 ASP A N 1
ATOM 744 C CA . ASP A 1 100 ? 6.969 7.611 -6.179 1.00 94.81 100 ASP A CA 1
ATOM 745 C C . ASP A 1 100 ? 5.737 7.706 -7.098 1.00 94.81 100 ASP A C 1
ATOM 747 O O . ASP A 1 100 ? 5.141 6.681 -7.447 1.00 94.81 100 ASP A O 1
ATOM 751 N N . PRO A 1 101 ? 5.360 8.909 -7.577 1.00 95.56 101 PRO A N 1
ATOM 752 C CA . PRO A 1 101 ? 4.220 9.063 -8.480 1.00 95.56 101 PRO A CA 1
ATOM 753 C C . PRO A 1 101 ? 4.348 8.232 -9.765 1.00 95.56 101 PRO A C 1
ATOM 755 O O . PRO A 1 101 ? 3.332 7.834 -10.334 1.00 95.56 101 PRO A O 1
ATOM 758 N N . ALA A 1 102 ? 5.567 7.919 -10.221 1.00 94.88 102 ALA A N 1
ATOM 759 C CA . ALA A 1 102 ? 5.752 7.080 -11.402 1.00 94.88 102 ALA A CA 1
ATOM 760 C C . ALA A 1 102 ? 5.270 5.639 -11.186 1.00 94.88 102 ALA A C 1
ATOM 762 O O . ALA A 1 102 ? 4.806 5.010 -12.136 1.00 94.88 102 ALA A O 1
ATOM 763 N N . VAL A 1 103 ? 5.334 5.120 -9.954 1.00 95.06 103 VAL A N 1
ATOM 764 C CA . VAL A 1 103 ? 4.805 3.789 -9.614 1.00 95.06 103 VAL A CA 1
ATOM 765 C C . VAL A 1 103 ? 3.287 3.784 -9.758 1.00 95.06 103 VAL A C 1
ATOM 767 O O . VAL A 1 103 ? 2.735 2.863 -10.356 1.00 95.06 103 VAL A O 1
ATOM 770 N N . VAL A 1 104 ? 2.619 4.847 -9.297 1.00 96.38 104 VAL A N 1
ATOM 771 C CA . VAL A 1 104 ? 1.165 5.013 -9.440 1.00 96.38 104 VAL A CA 1
ATOM 772 C C . VAL A 1 104 ? 0.756 5.029 -10.909 1.00 96.38 104 VAL A C 1
ATOM 774 O O . VAL A 1 104 ? -0.145 4.287 -11.305 1.00 96.38 104 VAL A O 1
ATOM 777 N N . GLU A 1 105 ? 1.427 5.832 -11.734 1.00 95.38 105 GLU A N 1
ATOM 778 C CA . GLU A 1 105 ? 1.097 5.933 -13.158 1.00 95.38 105 GLU A CA 1
ATOM 779 C C . GLU A 1 105 ? 1.353 4.611 -13.891 1.00 95.38 105 GLU A C 1
ATOM 781 O O . GLU A 1 105 ? 0.475 4.123 -14.601 1.00 95.38 105 GLU A O 1
ATOM 786 N N . VAL A 1 106 ? 2.476 3.939 -13.619 1.00 94.50 106 VAL A N 1
ATOM 787 C CA . VAL A 1 106 ? 2.761 2.611 -14.181 1.00 94.50 106 VAL A CA 1
ATOM 788 C C . VAL A 1 106 ? 1.713 1.577 -13.753 1.00 94.50 106 VAL A C 1
ATOM 790 O O . VAL A 1 106 ? 1.240 0.805 -14.592 1.00 94.50 106 VAL A O 1
ATOM 793 N N . ALA A 1 107 ? 1.297 1.571 -12.483 1.00 95.62 107 ALA A N 1
ATOM 794 C CA . ALA A 1 107 ? 0.240 0.693 -11.981 1.00 95.62 107 ALA A CA 1
ATOM 795 C C . ALA A 1 107 ? -1.096 0.917 -12.715 1.00 95.62 107 ALA A C 1
ATOM 797 O O . ALA A 1 107 ? -1.797 -0.045 -13.049 1.00 95.62 107 ALA A O 1
ATOM 798 N N . ARG A 1 108 ? -1.437 2.172 -13.026 1.00 95.38 108 ARG A N 1
ATOM 799 C CA . ARG A 1 108 ? -2.654 2.532 -13.774 1.00 95.38 108 ARG A CA 1
ATOM 800 C C . ARG A 1 108 ? -2.574 2.125 -15.239 1.00 95.38 108 ARG A C 1
ATOM 802 O O . ARG A 1 108 ? -3.484 1.465 -15.737 1.00 95.38 108 ARG A O 1
ATOM 809 N N . GLU A 1 109 ? -1.488 2.482 -15.916 1.00 94.06 109 GLU A N 1
ATOM 810 C CA . GLU A 1 109 ? -1.328 2.283 -17.360 1.00 94.06 109 GLU A CA 1
ATOM 811 C C . GLU A 1 109 ? -1.132 0.813 -17.739 1.00 94.06 109 GLU A C 1
ATOM 813 O O . GLU A 1 109 ? -1.613 0.365 -18.782 1.00 94.06 109 GLU A O 1
ATOM 818 N N . HIS A 1 110 ? -0.439 0.045 -16.896 1.00 92.25 110 HIS A N 1
ATOM 819 C CA . HIS A 1 110 ? -0.016 -1.308 -17.250 1.00 92.25 110 HIS A CA 1
ATOM 820 C C . HIS A 1 110 ? -0.677 -2.407 -16.426 1.00 92.25 110 HIS A C 1
ATOM 822 O O . HIS A 1 110 ? -0.869 -3.504 -16.949 1.00 92.25 110 HIS A O 1
ATOM 828 N N . PHE A 1 111 ? -1.044 -2.140 -15.174 1.00 93.44 111 PHE A N 1
ATOM 829 C CA . PHE A 1 111 ? -1.497 -3.176 -14.237 1.00 93.44 111 PHE A CA 1
ATOM 830 C C . PHE A 1 111 ? -2.984 -3.069 -13.876 1.00 93.44 111 PHE A C 1
ATOM 832 O O . PHE A 1 111 ? -3.511 -3.876 -13.108 1.00 93.44 111 PHE A O 1
ATOM 839 N N . GLY A 1 112 ? -3.690 -2.122 -14.499 1.00 92.12 112 GLY A N 1
ATOM 840 C CA . GLY A 1 112 ? -5.136 -1.975 -14.391 1.00 92.12 112 GLY A CA 1
ATOM 841 C C . GLY A 1 112 ? -5.596 -1.410 -13.051 1.00 92.12 112 GLY A C 1
ATOM 842 O O . GLY A 1 112 ? -6.738 -1.663 -12.665 1.00 92.12 112 GLY A O 1
ATOM 843 N N . LEU A 1 113 ? -4.730 -0.695 -12.326 1.00 95.50 113 LEU A N 1
ATOM 844 C CA . LEU A 1 113 ? -5.117 0.063 -11.138 1.00 95.50 113 LEU A CA 1
ATOM 845 C C . LEU A 1 113 ? -6.105 1.170 -11.536 1.00 95.50 113 LEU A C 1
ATOM 847 O O . LEU A 1 113 ? -5.834 1.952 -12.447 1.00 95.50 113 LEU A O 1
ATOM 851 N N . GLN A 1 114 ? -7.241 1.254 -10.847 1.00 94.50 114 GLN A N 1
ATOM 852 C CA . GLN A 1 114 ? -8.286 2.239 -11.133 1.00 94.50 114 GLN A CA 1
ATOM 853 C C . GLN A 1 114 ? -8.634 3.026 -9.866 1.00 94.50 114 GLN A C 1
ATOM 855 O O . GLN A 1 114 ? -9.607 2.698 -9.191 1.00 94.50 114 GLN A O 1
ATOM 860 N N . PRO A 1 115 ? -7.851 4.067 -9.516 1.00 94.75 115 PRO A N 1
ATOM 861 C CA . PRO A 1 115 ? -8.219 4.944 -8.417 1.00 94.75 115 PRO A CA 1
ATOM 862 C C . PRO A 1 115 ? -9.595 5.575 -8.658 1.00 94.75 115 PRO A C 1
ATOM 864 O O . PRO A 1 115 ? -9.955 5.919 -9.787 1.00 94.75 115 PRO A O 1
ATOM 867 N N . GLY A 1 116 ? -10.363 5.741 -7.591 1.00 94.25 116 GLY A N 1
ATOM 868 C CA . GLY A 1 116 ? -11.736 6.220 -7.636 1.00 94.25 116 GLY A CA 1
ATOM 869 C C . GLY A 1 116 ? -12.286 6.476 -6.233 1.00 94.25 116 GLY A C 1
ATOM 870 O O . GLY A 1 116 ? -11.523 6.529 -5.273 1.00 94.25 116 GLY A O 1
ATOM 871 N N . PRO A 1 117 ? -13.614 6.609 -6.077 1.00 93.00 117 PRO A N 1
ATOM 872 C CA . PRO A 1 117 ? -14.217 6.934 -4.783 1.00 93.00 117 PRO A CA 1
ATOM 873 C C . PRO A 1 117 ? -13.901 5.922 -3.675 1.00 93.00 117 PRO A C 1
ATOM 875 O O . PRO A 1 117 ? -13.817 6.302 -2.512 1.00 93.00 117 PRO A O 1
ATOM 878 N N . ARG A 1 118 ? -13.727 4.644 -4.039 1.00 94.44 118 ARG A N 1
ATOM 879 C CA . ARG A 1 118 ? -13.404 3.564 -3.099 1.00 94.44 118 ARG A CA 1
ATOM 880 C C . ARG A 1 118 ? -11.917 3.277 -2.973 1.00 94.44 118 ARG A C 1
ATOM 882 O O . ARG A 1 118 ? -11.519 2.824 -1.919 1.00 94.44 118 ARG A O 1
ATOM 889 N N . LEU A 1 119 ? -11.116 3.514 -4.010 1.00 97.69 119 LEU A N 1
ATOM 890 C CA . LEU A 1 119 ? -9.669 3.305 -3.977 1.00 97.69 119 LEU A CA 1
ATOM 891 C C . LEU A 1 119 ? -8.960 4.640 -4.170 1.00 97.69 119 LEU A C 1
ATOM 893 O O . LEU A 1 119 ? -8.828 5.130 -5.291 1.00 97.69 119 LEU A O 1
ATOM 897 N N . GLN A 1 120 ? -8.502 5.229 -3.075 1.00 98.19 120 GLN A N 1
ATOM 898 C CA . GLN A 1 120 ? -7.757 6.481 -3.081 1.00 98.19 120 GLN A CA 1
ATOM 899 C C . GLN A 1 120 ? -6.262 6.177 -2.994 1.00 98.19 120 GLN A C 1
ATOM 901 O O . GLN A 1 120 ? -5.820 5.483 -2.083 1.00 98.19 120 GLN A O 1
ATOM 906 N N . VAL A 1 121 ? -5.480 6.709 -3.933 1.00 98.38 121 VAL A N 1
ATOM 907 C CA . VAL A 1 121 ? -4.018 6.582 -3.927 1.00 98.38 121 VAL A CA 1
ATOM 908 C C . VAL A 1 121 ? -3.413 7.937 -3.582 1.00 98.38 121 VAL A C 1
ATOM 910 O O . VAL A 1 121 ? -3.684 8.929 -4.258 1.00 98.38 121 VAL A O 1
ATOM 913 N N . HIS A 1 122 ? -2.606 7.969 -2.528 1.00 98.19 122 HIS A N 1
ATOM 914 C CA . HIS A 1 122 ? -1.946 9.152 -1.991 1.00 98.19 122 HIS A CA 1
ATOM 915 C C . HIS A 1 122 ? -0.465 9.083 -2.344 1.00 98.19 122 HIS A C 1
ATOM 917 O O . HIS A 1 122 ? 0.212 8.126 -1.975 1.00 98.19 122 HIS A O 1
ATOM 923 N N . VAL A 1 123 ? 0.039 10.089 -3.060 1.00 97.88 123 VAL A N 1
ATOM 924 C CA . VAL A 1 123 ? 1.479 10.201 -3.326 1.00 97.88 123 VAL A CA 1
ATOM 925 C C . VAL A 1 123 ? 2.129 10.917 -2.146 1.00 97.88 123 VAL A C 1
ATOM 927 O O . VAL A 1 123 ? 2.014 12.138 -2.033 1.00 97.88 123 VAL A O 1
ATOM 930 N N . ALA A 1 124 ? 2.748 10.161 -1.243 1.00 97.25 124 ALA A N 1
ATOM 931 C CA . ALA A 1 124 ? 3.349 10.671 -0.013 1.00 97.25 124 ALA A CA 1
ATOM 932 C C . ALA A 1 124 ? 4.364 9.679 0.577 1.00 97.25 124 ALA A C 1
ATOM 934 O O . ALA A 1 124 ? 4.362 8.493 0.252 1.00 97.25 124 ALA A O 1
ATOM 935 N N . ASP A 1 125 ? 5.209 10.164 1.488 1.00 95.69 125 ASP A N 1
ATOM 936 C CA . ASP A 1 125 ? 6.008 9.293 2.349 1.00 95.69 125 ASP A CA 1
ATOM 937 C C . ASP A 1 125 ? 5.112 8.693 3.439 1.00 95.69 125 ASP A C 1
ATOM 939 O O . ASP A 1 125 ? 4.430 9.427 4.154 1.00 95.69 125 ASP A O 1
ATOM 943 N N . ALA A 1 126 ? 5.102 7.365 3.577 1.00 96.62 126 ALA A N 1
ATOM 944 C CA . ALA A 1 126 ? 4.288 6.679 4.577 1.00 96.62 126 ALA A CA 1
ATOM 945 C C . ALA A 1 126 ? 4.635 7.102 6.017 1.00 96.62 126 ALA A C 1
ATOM 947 O O . ALA A 1 126 ? 3.735 7.197 6.852 1.00 96.62 126 ALA A O 1
ATOM 948 N N . ALA A 1 127 ? 5.906 7.395 6.310 1.00 94.81 127 ALA A N 1
ATOM 949 C CA . ALA A 1 127 ? 6.346 7.817 7.637 1.00 94.81 127 ALA A CA 1
ATOM 950 C C . ALA A 1 127 ? 5.806 9.199 8.032 1.00 94.81 127 ALA A C 1
ATOM 952 O O . ALA A 1 127 ? 5.598 9.446 9.221 1.00 94.81 127 ALA A O 1
ATOM 953 N N . ASP A 1 128 ? 5.550 10.064 7.048 1.00 95.06 128 ASP A N 1
ATOM 954 C CA . ASP A 1 128 ? 4.950 11.386 7.250 1.00 95.06 128 ASP A CA 1
ATOM 955 C C . ASP A 1 128 ? 3.420 11.339 7.147 1.00 95.06 128 ASP A C 1
ATOM 957 O O . ASP A 1 128 ? 2.716 12.053 7.863 1.00 95.06 128 ASP A O 1
ATOM 961 N N . TRP A 1 129 ? 2.897 10.489 6.261 1.00 96.50 129 TRP A N 1
ATOM 962 C CA . TRP A 1 129 ? 1.470 10.384 5.988 1.00 96.50 129 TRP A CA 1
ATOM 963 C C . TRP A 1 129 ? 0.716 9.762 7.159 1.00 96.50 129 TRP A C 1
ATOM 965 O O . TRP A 1 129 ? -0.299 10.324 7.565 1.00 96.50 129 TRP A O 1
ATOM 975 N N . VAL A 1 130 ? 1.226 8.661 7.732 1.00 96.19 130 VAL A N 1
ATOM 976 C CA . VAL A 1 130 ? 0.541 7.930 8.814 1.00 96.19 130 VAL A CA 1
ATOM 977 C C . VAL A 1 130 ? 0.215 8.859 9.987 1.00 96.19 130 VAL A C 1
ATOM 979 O O . VAL A 1 130 ? -0.959 8.988 10.289 1.00 96.19 130 VAL A O 1
ATOM 982 N N . PRO A 1 131 ? 1.153 9.617 10.587 1.00 92.25 131 PRO A N 1
ATOM 983 C CA . PRO A 1 131 ? 0.815 10.528 11.688 1.00 92.25 131 PRO A CA 1
ATOM 984 C C . PRO A 1 131 ? -0.144 11.675 11.323 1.00 92.25 131 PRO A C 1
ATOM 986 O O . PRO A 1 131 ? -0.655 12.350 12.217 1.00 92.25 131 PRO A O 1
ATOM 989 N N . SER A 1 132 ? -0.329 11.961 10.031 1.00 93.50 132 SER A N 1
ATOM 990 C CA . SER A 1 132 ? -1.145 13.079 9.544 1.00 93.50 132 SER A CA 1
ATOM 991 C C . SER A 1 132 ? -2.580 12.687 9.184 1.00 93.50 132 SER A C 1
ATOM 993 O O . SER A 1 132 ? -3.439 13.566 9.062 1.00 93.50 132 SER A O 1
ATOM 995 N N . ASP A 1 133 ? -2.846 11.396 8.987 1.00 95.88 133 ASP A N 1
ATOM 996 C CA . ASP A 1 133 ? -4.144 10.909 8.544 1.00 95.88 133 ASP A CA 1
ATOM 997 C C . ASP A 1 133 ? -5.114 10.780 9.731 1.00 95.88 133 ASP A C 1
ATOM 999 O O . ASP A 1 133 ? -4.827 10.093 10.701 1.00 95.88 133 ASP A O 1
ATOM 1003 N N . PRO A 1 134 ? -6.299 11.413 9.704 1.00 95.38 134 PRO A N 1
ATOM 1004 C CA . PRO A 1 134 ? -7.217 11.367 10.843 1.00 95.38 134 PRO A CA 1
ATOM 1005 C C . PRO A 1 134 ? -8.083 10.095 10.894 1.00 95.38 134 PRO A C 1
ATOM 1007 O O . PRO A 1 134 ? -9.011 10.022 11.703 1.00 95.38 134 PRO A O 1
ATOM 1010 N N . ARG A 1 135 ? -7.894 9.138 9.978 1.00 97.06 135 ARG A N 1
ATOM 1011 C CA . ARG A 1 135 ? -8.774 7.970 9.836 1.00 97.06 135 ARG A CA 1
ATOM 1012 C C . ARG A 1 135 ? -8.251 6.796 10.654 1.00 97.06 135 ARG A C 1
ATOM 1014 O O . ARG A 1 135 ? -7.055 6.615 10.806 1.00 97.06 135 ARG A O 1
ATOM 1021 N N . ALA A 1 136 ? -9.175 5.948 11.093 1.00 97.69 136 ALA A N 1
ATOM 1022 C CA . ALA A 1 136 ? -8.851 4.623 11.607 1.00 97.69 136 ALA A CA 1
ATOM 1023 C C . ALA A 1 136 ? -9.177 3.541 10.567 1.00 97.69 136 ALA A C 1
ATOM 1025 O O . ALA A 1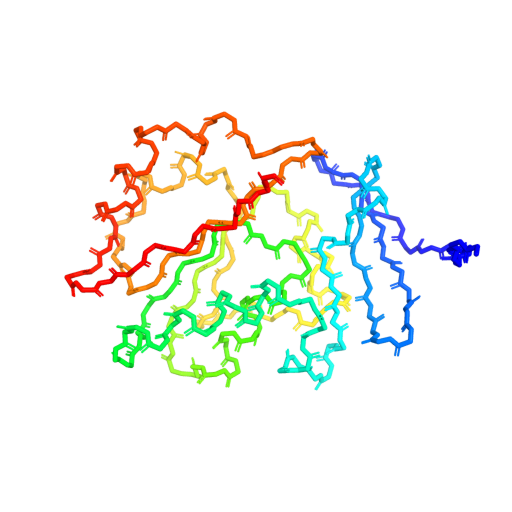 136 ? -10.122 3.707 9.783 1.00 97.69 136 ALA A O 1
ATOM 1026 N N . TYR A 1 137 ? -8.421 2.446 10.595 1.00 98.50 137 TYR A N 1
ATOM 1027 C CA . TYR A 1 137 ? -8.442 1.343 9.640 1.00 98.50 137 TYR A CA 1
ATOM 1028 C C . TYR A 1 137 ? -8.708 0.010 10.328 1.00 98.50 137 TYR A C 1
ATOM 1030 O O . TYR A 1 137 ? -8.187 -0.275 11.401 1.00 98.50 137 TYR A O 1
ATOM 1038 N N . ASP A 1 138 ? -9.486 -0.832 9.664 1.00 98.56 138 ASP A N 1
ATOM 1039 C CA . ASP A 1 138 ? -9.754 -2.202 10.089 1.00 98.56 138 ASP A CA 1
ATOM 1040 C C . ASP A 1 138 ? -8.572 -3.117 9.759 1.00 98.56 138 ASP A C 1
ATOM 1042 O O . ASP A 1 138 ? -8.242 -4.033 10.509 1.00 98.56 138 ASP A O 1
ATOM 1046 N N . VAL A 1 139 ? -7.901 -2.847 8.637 1.00 98.56 139 VAL A N 1
ATOM 1047 C CA . VAL A 1 139 ? -6.696 -3.565 8.221 1.00 98.56 139 VAL A CA 1
ATOM 1048 C C . VAL A 1 139 ? -5.675 -2.572 7.684 1.00 98.56 139 VAL A C 1
ATOM 1050 O O . VAL A 1 139 ? -5.981 -1.790 6.781 1.00 98.56 139 VAL A O 1
ATOM 1053 N N . LEU A 1 140 ? -4.456 -2.627 8.212 1.00 98.50 140 LEU A N 1
ATOM 1054 C CA . LEU A 1 140 ? -3.316 -1.846 7.741 1.00 98.50 140 LEU A CA 1
ATOM 1055 C C . LEU A 1 140 ? -2.243 -2.791 7.208 1.00 98.50 140 LEU A C 1
ATOM 1057 O O . LEU A 1 140 ? -1.726 -3.632 7.938 1.00 98.50 140 LEU A O 1
ATOM 1061 N N . PHE A 1 141 ? -1.885 -2.636 5.941 1.00 98.06 141 PHE A N 1
ATOM 1062 C CA . PHE A 1 141 ? -0.808 -3.367 5.290 1.00 98.06 141 PHE A CA 1
ATOM 1063 C C . PHE A 1 141 ? 0.447 -2.501 5.230 1.00 98.06 141 PHE A C 1
ATOM 1065 O O . PHE A 1 141 ? 0.409 -1.402 4.682 1.00 98.06 141 PHE A O 1
ATOM 1072 N N . LEU A 1 142 ? 1.556 -3.005 5.762 1.00 96.38 142 LEU A N 1
ATOM 1073 C CA . LEU A 1 142 ? 2.883 -2.419 5.613 1.00 96.38 142 LEU A CA 1
ATOM 1074 C C . LEU A 1 142 ? 3.664 -3.229 4.571 1.00 96.38 142 LEU A C 1
ATOM 1076 O O . LEU A 1 142 ? 4.121 -4.333 4.862 1.00 96.38 142 LEU A O 1
ATOM 1080 N N . ASP A 1 143 ? 3.788 -2.684 3.361 1.00 93.50 143 ASP A N 1
ATOM 1081 C CA . ASP A 1 143 ? 4.496 -3.273 2.213 1.00 93.50 143 ASP A CA 1
ATOM 1082 C C . ASP A 1 143 ? 5.431 -2.230 1.564 1.00 93.50 143 ASP A C 1
ATOM 1084 O O . ASP A 1 143 ? 5.439 -2.011 0.352 1.00 93.50 143 ASP A O 1
ATOM 1088 N N . CYS A 1 144 ? 6.195 -1.518 2.398 1.00 90.25 144 CYS A N 1
ATOM 1089 C CA . CYS A 1 144 ? 7.138 -0.490 1.961 1.00 90.25 144 CYS A CA 1
ATOM 1090 C C . CYS A 1 144 ? 8.555 -1.057 1.847 1.00 90.25 144 CYS A C 1
ATOM 1092 O O . CYS A 1 144 ? 9.190 -1.341 2.861 1.00 90.25 144 CYS A O 1
ATOM 1094 N N . TYR A 1 145 ? 9.088 -1.116 0.628 1.00 83.44 145 TYR A N 1
ATOM 1095 C CA . TYR A 1 145 ? 10.460 -1.550 0.377 1.00 83.44 145 TYR A CA 1
ATOM 1096 C C . TYR A 1 145 ? 11.234 -0.552 -0.474 1.00 83.44 145 TYR A C 1
ATOM 1098 O O . TYR A 1 145 ? 10.722 -0.004 -1.451 1.00 83.44 145 TYR A O 1
ATOM 1106 N N . GLY A 1 146 ? 12.486 -0.320 -0.079 1.00 73.56 146 GLY A N 1
ATOM 1107 C CA . GLY A 1 146 ? 13.502 0.270 -0.937 1.00 73.56 146 GLY A CA 1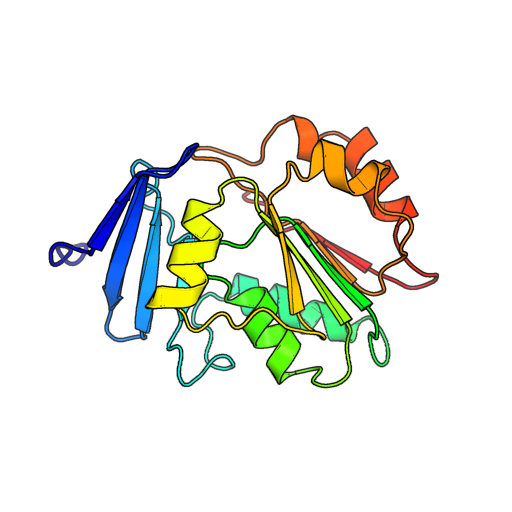
ATOM 1108 C C . GLY A 1 146 ? 14.222 -0.799 -1.769 1.00 73.56 146 GLY A C 1
ATOM 1109 O O . GLY A 1 146 ? 13.767 -1.940 -1.842 1.00 73.56 146 GLY A O 1
ATOM 1110 N N . PRO A 1 147 ? 15.364 -0.455 -2.391 1.00 67.38 147 PRO A N 1
ATOM 1111 C CA . PRO A 1 147 ? 16.114 -1.388 -3.227 1.00 67.38 147 PRO A CA 1
ATOM 1112 C C . PRO A 1 147 ? 16.657 -2.589 -2.450 1.00 67.38 147 PRO A C 1
ATOM 1114 O O . PRO A 1 147 ? 16.672 -3.701 -2.969 1.00 67.38 147 PRO A O 1
ATOM 1117 N N . ASP A 1 148 ? 17.085 -2.342 -1.211 1.00 70.19 148 ASP A N 1
ATOM 1118 C CA . ASP A 1 148 ? 17.815 -3.317 -0.402 1.00 70.19 148 ASP A CA 1
ATOM 1119 C C . ASP A 1 148 ? 16.995 -3.835 0.790 1.00 70.19 148 ASP A C 1
ATOM 1121 O O . ASP A 1 148 ? 17.090 -5.012 1.127 1.00 70.19 148 ASP A O 1
ATOM 1125 N N . ASP A 1 149 ? 16.195 -2.972 1.429 1.00 77.56 149 ASP A N 1
ATOM 1126 C CA . ASP A 1 149 ? 15.403 -3.307 2.619 1.00 77.56 149 ASP A CA 1
ATOM 1127 C C . ASP A 1 149 ? 14.253 -2.301 2.835 1.00 77.56 149 ASP A C 1
ATOM 1129 O O . ASP A 1 149 ? 14.116 -1.299 2.119 1.00 77.56 149 ASP A O 1
ATOM 1133 N N . MET A 1 150 ? 13.422 -2.560 3.841 1.00 85.00 150 MET A N 1
ATOM 1134 C CA . MET A 1 150 ? 12.436 -1.629 4.366 1.00 85.00 150 MET A CA 1
ATOM 1135 C C . MET A 1 150 ? 13.131 -0.350 4.891 1.00 85.00 150 MET A C 1
ATOM 1137 O O . MET A 1 150 ? 14.076 -0.443 5.679 1.00 85.00 150 MET A O 1
ATOM 1141 N N . PRO A 1 151 ? 12.684 0.859 4.494 1.00 87.75 151 PRO A N 1
ATOM 1142 C CA . PRO A 1 151 ? 13.301 2.105 4.951 1.00 87.75 151 PRO A CA 1
ATOM 1143 C C . PRO A 1 151 ? 13.289 2.262 6.480 1.00 87.75 151 PRO A C 1
ATOM 1145 O O . PRO A 1 151 ? 12.289 1.967 7.133 1.00 87.75 151 PRO A O 1
ATOM 1148 N N . GLU A 1 152 ? 14.364 2.822 7.052 1.00 89.75 152 GLU A N 1
ATOM 1149 C CA . GLU A 1 152 ? 14.520 3.012 8.510 1.00 89.75 152 GLU A CA 1
ATOM 1150 C C . GLU A 1 152 ? 13.322 3.733 9.156 1.00 89.75 152 GLU A C 1
ATOM 1152 O O . GLU A 1 152 ? 12.862 3.392 10.248 1.00 89.75 152 GLU A O 1
ATOM 1157 N N . ALA A 1 153 ? 12.771 4.723 8.449 1.00 90.56 153 ALA A N 1
ATOM 1158 C CA . ALA A 1 153 ? 11.663 5.536 8.935 1.00 90.56 153 ALA A CA 1
ATOM 1159 C C . ALA A 1 153 ? 10.389 4.725 9.232 1.00 90.56 153 ALA A C 1
ATOM 1161 O O . ALA A 1 153 ? 9.643 5.109 10.138 1.00 90.56 153 ALA A O 1
ATOM 1162 N N . VAL A 1 154 ? 10.173 3.616 8.511 1.00 91.94 154 VAL A N 1
ATOM 1163 C CA . VAL A 1 154 ? 9.013 2.719 8.655 1.00 91.94 154 VAL A CA 1
ATOM 1164 C C . VAL A 1 154 ? 9.360 1.390 9.344 1.00 91.94 154 VAL A C 1
ATOM 1166 O O . VAL A 1 154 ? 8.466 0.607 9.644 1.00 91.94 154 VAL A O 1
ATOM 1169 N N . SER A 1 155 ? 10.639 1.142 9.655 1.00 91.44 155 SER A N 1
ATOM 1170 C CA . SER A 1 155 ? 11.091 -0.053 10.386 1.00 91.44 155 SER A CA 1
ATOM 1171 C C . SER A 1 155 ? 11.279 0.168 11.894 1.00 91.44 155 SER A C 1
ATOM 1173 O O . SER A 1 155 ? 11.463 -0.784 12.653 1.00 91.44 155 SER A O 1
ATOM 1175 N N . ARG A 1 156 ? 11.209 1.420 12.360 1.00 92.19 156 ARG A N 1
ATOM 1176 C CA . ARG A 1 156 ? 11.351 1.793 13.778 1.00 92.19 156 ARG A CA 1
ATOM 1177 C C . ARG A 1 156 ? 10.093 1.515 14.606 1.00 92.19 156 ARG A C 1
ATOM 1179 O O . ARG A 1 156 ? 8.977 1.726 14.143 1.00 92.19 156 ARG A O 1
ATOM 1186 N N . ALA A 1 157 ? 10.277 1.195 15.889 1.00 93.38 157 ALA A N 1
ATOM 1187 C CA . ALA A 1 157 ? 9.178 0.976 16.842 1.00 93.38 157 ALA A CA 1
ATOM 1188 C C . ALA A 1 157 ? 8.165 2.135 16.876 1.00 93.38 157 ALA A C 1
ATOM 1190 O O . ALA A 1 157 ? 6.970 1.899 16.791 1.00 93.38 157 ALA A O 1
ATOM 1191 N N . ALA A 1 158 ? 8.644 3.384 16.870 1.00 93.62 158 ALA A N 1
ATOM 1192 C CA . ALA A 1 158 ? 7.773 4.562 16.880 1.00 93.62 158 ALA A CA 1
ATOM 1193 C C . ALA A 1 158 ? 6.818 4.637 15.674 1.00 93.62 158 ALA A C 1
ATOM 1195 O O . ALA A 1 158 ? 5.745 5.224 15.772 1.00 93.62 158 ALA A O 1
ATOM 1196 N N . PHE A 1 159 ? 7.205 4.067 14.529 1.00 95.00 159 PHE A N 1
ATOM 1197 C CA . PHE A 1 159 ? 6.322 3.983 13.372 1.00 95.00 159 PHE A CA 1
ATOM 1198 C C . PHE A 1 159 ? 5.257 2.905 13.572 1.00 95.00 159 PHE A C 1
ATOM 1200 O O . PHE A 1 159 ? 4.093 3.152 13.278 1.00 95.00 159 PHE A O 1
ATOM 1207 N N . PHE A 1 160 ? 5.630 1.744 14.117 1.00 95.25 160 PHE A N 1
ATOM 1208 C CA . PHE A 1 160 ? 4.661 0.708 14.474 1.00 95.25 160 PHE A CA 1
ATOM 1209 C C . PHE A 1 160 ? 3.671 1.196 15.532 1.00 95.25 160 PHE A C 1
ATOM 1211 O O . PHE A 1 160 ? 2.483 0.954 15.368 1.00 95.25 160 PHE A O 1
ATOM 1218 N N . ASP A 1 161 ? 4.121 1.931 16.551 1.00 95.00 161 ASP A N 1
ATOM 1219 C CA . ASP A 1 161 ? 3.233 2.541 17.549 1.00 95.00 161 ASP A CA 1
ATOM 1220 C C . ASP A 1 161 ? 2.216 3.470 16.868 1.00 95.00 161 ASP A C 1
ATOM 1222 O O . ASP A 1 161 ? 1.009 3.304 17.036 1.00 95.00 161 ASP A O 1
ATOM 1226 N N . ALA A 1 162 ? 2.689 4.371 15.999 1.00 94.62 162 ALA A N 1
ATOM 1227 C CA . ALA A 1 162 ? 1.812 5.258 15.239 1.00 94.62 162 ALA A CA 1
ATOM 1228 C C . ALA A 1 162 ? 0.848 4.486 14.321 1.00 94.62 162 ALA A C 1
ATOM 1230 O O . ALA A 1 162 ? -0.324 4.835 14.236 1.00 94.62 162 ALA A O 1
ATOM 1231 N N . ALA A 1 163 ? 1.306 3.433 13.642 1.00 95.62 163 ALA A N 1
ATOM 1232 C CA . ALA A 1 163 ? 0.463 2.618 12.771 1.00 95.62 163 ALA A CA 1
ATOM 1233 C C . ALA A 1 163 ? -0.603 1.834 13.559 1.00 95.62 163 ALA A C 1
ATOM 1235 O O . ALA A 1 163 ? -1.738 1.713 13.102 1.00 95.62 163 ALA A O 1
ATOM 1236 N N . LEU A 1 164 ? -0.263 1.334 14.750 1.00 95.88 164 LEU A N 1
ATOM 1237 C CA . LEU A 1 164 ? -1.197 0.647 15.643 1.00 95.88 164 LEU A CA 1
ATOM 1238 C C . LEU A 1 164 ? -2.260 1.602 16.205 1.00 95.88 164 LEU A C 1
ATOM 1240 O O . LEU A 1 164 ? -3.417 1.203 16.309 1.00 95.88 164 LEU A O 1
ATOM 1244 N N . ASP A 1 165 ? -1.910 2.861 16.480 1.00 95.69 165 ASP A N 1
ATOM 1245 C CA . ASP A 1 165 ? -2.864 3.897 16.911 1.00 95.69 165 ASP A CA 1
ATOM 1246 C C . ASP A 1 165 ? -3.921 4.231 15.838 1.00 95.69 165 ASP A C 1
ATOM 1248 O O . ASP A 1 165 ? -4.986 4.764 16.155 1.00 95.69 165 ASP A O 1
ATOM 1252 N N . HIS A 1 166 ? -3.657 3.886 14.573 1.00 95.81 166 HIS A N 1
ATOM 1253 C CA . HIS A 1 166 ? -4.606 4.034 13.466 1.00 95.81 166 HIS A CA 1
ATOM 1254 C C . HIS A 1 166 ? -5.520 2.821 13.291 1.00 95.81 166 HIS A C 1
ATOM 1256 O O . HIS A 1 166 ? -6.356 2.825 12.389 1.00 95.81 166 HIS A O 1
ATOM 1262 N N . LEU A 1 167 ? -5.398 1.774 14.107 1.00 98.06 167 LEU A N 1
ATOM 1263 C CA . LEU A 1 167 ? -6.295 0.629 14.011 1.00 98.06 167 LEU A CA 1
ATOM 1264 C C . LEU A 1 167 ? -7.609 0.886 14.750 1.00 98.06 167 LEU A C 1
ATOM 1266 O O . LEU A 1 167 ? -7.652 1.441 15.849 1.00 98.06 167 LEU A O 1
ATOM 1270 N N . THR A 1 168 ? -8.709 0.434 14.157 1.00 97.94 168 THR A N 1
ATOM 1271 C CA . THR A 1 168 ? -9.980 0.312 14.873 1.00 97.94 168 THR A CA 1
ATOM 1272 C C . THR A 1 168 ? -9.863 -0.753 15.973 1.00 97.94 168 THR A C 1
ATOM 1274 O O . THR A 1 168 ? -8.980 -1.615 15.925 1.00 97.94 168 THR A O 1
ATOM 1277 N N . PRO A 1 169 ? -10.733 -0.741 17.001 1.00 96.06 169 PRO A N 1
ATOM 1278 C CA . PRO A 1 169 ? -10.769 -1.829 17.973 1.00 96.06 169 PRO A CA 1
ATOM 1279 C C . PRO A 1 169 ? -10.988 -3.187 17.288 1.00 96.06 169 PRO A C 1
ATOM 1281 O O . PRO A 1 169 ? -12.031 -3.417 16.683 1.00 96.06 169 PRO A O 1
ATOM 1284 N N . GLY A 1 170 ? -10.006 -4.086 17.406 1.00 95.38 170 GLY A N 1
ATOM 1285 C CA . GLY A 1 170 ? -10.012 -5.391 16.731 1.00 95.38 170 GLY A CA 1
ATOM 1286 C C . GLY A 1 170 ? -9.418 -5.383 15.318 1.00 95.38 170 GLY A C 1
ATOM 1287 O O . GLY A 1 170 ? -9.369 -6.436 14.688 1.00 95.38 170 GLY A O 1
ATOM 1288 N N . GLY A 1 171 ? -8.947 -4.229 14.842 1.00 97.81 171 GLY A N 1
ATOM 1289 C CA . GLY A 1 171 ? -8.208 -4.105 13.595 1.00 97.81 171 GLY A CA 1
ATOM 1290 C C . GLY A 1 171 ? -6.836 -4.771 13.662 1.00 97.81 171 GLY A C 1
ATOM 1291 O O . GLY A 1 171 ? -6.301 -5.051 14.740 1.00 97.81 171 GLY A O 1
ATOM 1292 N N . VAL A 1 172 ? -6.261 -5.040 12.492 1.00 97.81 172 VAL A N 1
ATOM 1293 C CA . VAL A 1 172 ? -5.001 -5.784 12.373 1.00 97.81 172 VAL A CA 1
ATOM 1294 C C . VAL A 1 172 ? -3.982 -5.057 11.502 1.00 97.81 172 VAL A C 1
ATOM 1296 O O . VAL A 1 172 ? -4.311 -4.501 10.455 1.00 97.81 172 VAL A O 1
ATOM 1299 N N . LEU A 1 173 ? -2.717 -5.112 11.925 1.00 97.50 173 LEU A N 1
ATOM 1300 C CA . LEU A 1 173 ? -1.569 -4.714 11.116 1.00 97.50 173 LEU A CA 1
ATOM 1301 C C . LEU A 1 173 ? -0.933 -5.958 10.491 1.00 97.50 173 LEU A C 1
ATOM 1303 O O . LEU A 1 173 ? -0.641 -6.937 11.179 1.00 97.50 173 LEU A O 1
ATOM 1307 N N . VAL A 1 174 ? -0.698 -5.903 9.186 1.00 96.62 174 VAL A N 1
ATOM 1308 C CA . VAL A 1 174 ? -0.093 -6.965 8.382 1.00 96.62 174 VAL A CA 1
ATOM 1309 C C . VAL A 1 174 ? 1.178 -6.408 7.762 1.00 96.62 174 VAL A C 1
ATOM 1311 O O . VAL A 1 174 ? 1.115 -5.575 6.863 1.00 96.62 174 VAL A O 1
ATOM 1314 N N . ALA A 1 175 ? 2.337 -6.856 8.234 1.00 93.94 175 ALA A N 1
ATOM 1315 C CA . ALA A 1 175 ? 3.621 -6.428 7.693 1.00 93.94 175 ALA A CA 1
ATOM 1316 C C . ALA A 1 175 ? 4.202 -7.504 6.774 1.00 93.94 175 ALA A C 1
ATOM 1318 O O . ALA A 1 175 ? 4.350 -8.660 7.176 1.00 93.94 175 ALA A O 1
ATOM 1319 N N . ASN A 1 176 ? 4.553 -7.115 5.551 1.00 90.75 176 ASN A N 1
ATOM 1320 C CA . ASN A 1 176 ? 5.481 -7.880 4.735 1.00 90.75 176 ASN A CA 1
ATOM 1321 C C . ASN A 1 176 ? 6.889 -7.647 5.302 1.00 90.75 176 ASN A C 1
ATOM 1323 O O . ASN A 1 176 ? 7.291 -6.501 5.477 1.00 90.75 176 ASN A O 1
ATOM 1327 N N . ILE A 1 177 ? 7.594 -8.722 5.663 1.00 85.69 177 ILE A N 1
ATOM 1328 C CA . ILE A 1 177 ? 8.939 -8.667 6.250 1.00 85.69 177 ILE A CA 1
ATOM 1329 C C . ILE A 1 177 ? 9.816 -9.679 5.509 1.00 85.69 177 ILE A C 1
ATOM 1331 O O . ILE A 1 177 ? 9.494 -10.868 5.465 1.00 85.69 177 ILE A O 1
ATOM 1335 N N . LEU A 1 178 ? 10.928 -9.210 4.941 1.00 75.81 178 LEU A N 1
ATOM 1336 C CA . LEU A 1 178 ? 11.984 -10.048 4.385 1.00 75.81 178 LEU A CA 1
ATOM 1337 C C . LEU A 1 178 ? 12.877 -10.495 5.549 1.00 75.81 178 LEU A C 1
ATOM 1339 O O . LEU A 1 178 ? 13.333 -9.660 6.328 1.00 75.81 178 LEU A O 1
ATOM 1343 N N . ALA A 1 179 ? 13.077 -11.804 5.690 1.00 59.38 179 ALA A N 1
ATOM 1344 C CA . ALA A 1 179 ? 13.862 -12.424 6.758 1.00 59.38 179 ALA A CA 1
ATOM 1345 C C . ALA A 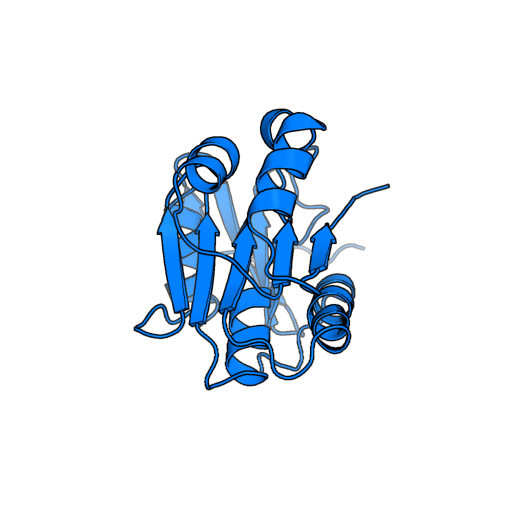1 179 ? 14.907 -13.385 6.184 1.00 59.38 179 ALA A C 1
ATOM 1347 O O . ALA A 1 179 ? 14.627 -13.988 5.119 1.00 59.38 179 ALA A O 1
#

Sequence (179 aa):
MPARFRQGHRVNGQRWVLQVAERPEGKALIFEGTEALVQGLIDPARPLDAPLGYLRAAAAATCAVEAPARMLVLGLGAGVLPRVLEALYPAAELHAVELDPAVVEVAREHFGLQPGPRLQVHVADAADWVPSDPRAYDVLFLDCYGPDDMPEAVSRAAFFDAALDHLTPGGVLVANILA